Protein AF-A0A1I1ZPP9-F1 (afdb_monomer_lite)

Secondary structure (DSSP, 8-state):
-B--EEEE-TTSSEEEEEE--SS-EETT-EEEEE-SS---------------------------PEEEEEEEEE-SSS----SEE-TT-EEEEEEESPPTT---TT-EEEEPPTT---

pLDDT: mean 73.02, std 19.09, range [36.44, 92.38]

Organism: NCBI:txid35752

Radius of gyration: 16.97 Å; chains: 1; bounding box: 42×37×44 Å

Foldseek 3Di:
DAFADWDADPVGFIKTKDAAADDKDFAFAKKWKAAPDDPCPDPPDDDDDDDDDDDDDPPPDPRVTFTKGFHAWDDPPDDGHDRIDHHGDIIITGIPPDDPPGDRHRIDIGHDPPPDDD

InterPro domains:
  IPR009000 Translation protein, beta-barrel domain superfamily [SSF50447] (1-111)

Sequence (118 aa):
MRIEDAFPDPAGGTAVTGRLTGGPVRRGDTLWLIGTNEIDADRTSADKASADRTSADNTSADKNGVAVEVRRFLRLCGRQDDEVAHREENAAIVLDGLPAGLTLIGLMLTSVPPGAQP

Structure (mmCIF, N/CA/C/O backbone):
data_AF-A0A1I1ZPP9-F1
#
_entry.id   AF-A0A1I1ZPP9-F1
#
loop_
_atom_site.group_PDB
_atom_site.id
_atom_site.type_symbol
_atom_site.label_atom_id
_atom_site.label_alt_id
_atom_site.label_comp_id
_atom_site.label_asym_id
_atom_site.label_entity_id
_atom_site.label_seq_id
_atom_site.pdbx_PDB_ins_code
_atom_site.Cartn_x
_atom_site.Cartn_y
_atom_site.Cartn_z
_atom_site.occupancy
_atom_site.B_iso_or_equiv
_atom_site.auth_seq_id
_atom_site.auth_comp_id
_atom_site.auth_asym_id
_atom_site.auth_atom_id
_atom_site.pdbx_PDB_model_num
ATOM 1 N N . MET A 1 1 ? 6.272 -4.319 -4.151 1.00 89.44 1 MET A N 1
ATOM 2 C CA . MET A 1 1 ? 6.109 -4.819 -2.769 1.00 89.44 1 MET A CA 1
ATOM 3 C C . MET A 1 1 ? 4.812 -5.603 -2.704 1.00 89.44 1 MET A C 1
ATOM 5 O O . MET A 1 1 ? 3.806 -5.095 -3.177 1.00 89.44 1 MET A O 1
ATOM 9 N N . ARG A 1 2 ? 4.827 -6.835 -2.189 1.00 90.94 2 ARG A N 1
ATOM 10 C CA . ARG A 1 2 ? 3.589 -7.582 -1.911 1.00 90.94 2 ARG A CA 1
ATOM 11 C C . ARG A 1 2 ? 3.122 -7.219 -0.504 1.00 90.94 2 ARG A C 1
ATOM 13 O O . ARG A 1 2 ? 3.964 -7.147 0.385 1.00 90.94 2 ARG A O 1
ATOM 20 N N . ILE A 1 3 ? 1.828 -6.983 -0.326 1.00 90.94 3 ILE A N 1
ATOM 21 C CA . ILE A 1 3 ? 1.253 -6.684 0.986 1.00 90.94 3 ILE A CA 1
ATOM 22 C C . ILE A 1 3 ? 1.077 -7.997 1.747 1.00 90.94 3 ILE A C 1
ATOM 24 O O . ILE A 1 3 ? 0.366 -8.897 1.293 1.00 90.94 3 ILE A O 1
ATOM 28 N N . GLU A 1 4 ? 1.751 -8.104 2.884 1.00 90.75 4 GLU A N 1
ATOM 29 C CA . GLU A 1 4 ? 1.712 -9.265 3.776 1.00 90.75 4 GLU A CA 1
ATOM 30 C C . GLU A 1 4 ? 0.714 -9.060 4.916 1.00 90.75 4 GLU A C 1
ATOM 32 O O . GLU A 1 4 ? 0.060 -10.012 5.327 1.00 90.75 4 GLU A O 1
ATOM 37 N N . ASP A 1 5 ? 0.548 -7.816 5.366 1.00 90.44 5 ASP A N 1
ATOM 38 C CA . ASP A 1 5 ? -0.417 -7.441 6.398 1.00 90.44 5 ASP A CA 1
ATOM 39 C C . ASP A 1 5 ? -0.917 -6.007 6.186 1.00 90.44 5 ASP A C 1
ATOM 41 O O . ASP A 1 5 ? -0.223 -5.194 5.561 1.00 90.44 5 ASP A O 1
ATOM 45 N N . ALA A 1 6 ? -2.109 -5.691 6.695 1.00 90.38 6 ALA A N 1
ATOM 46 C CA . ALA A 1 6 ? -2.681 -4.352 6.618 1.00 90.38 6 ALA A CA 1
ATOM 47 C C . ALA A 1 6 ? -3.541 -4.021 7.842 1.00 90.38 6 ALA A C 1
ATOM 49 O O . ALA A 1 6 ? -4.378 -4.819 8.260 1.00 90.38 6 ALA A O 1
ATOM 50 N N . PHE A 1 7 ? -3.376 -2.814 8.379 1.00 89.19 7 PHE A N 1
ATOM 51 C CA . PHE A 1 7 ? -4.089 -2.354 9.567 1.00 89.19 7 PHE A CA 1
ATOM 52 C C . PHE A 1 7 ? -4.359 -0.843 9.527 1.00 89.19 7 PHE A C 1
ATOM 54 O O . PHE A 1 7 ? -3.610 -0.088 8.900 1.00 89.19 7 PHE A O 1
ATOM 61 N N . PRO A 1 8 ? -5.434 -0.370 10.181 1.00 87.50 8 PRO A N 1
ATOM 62 C CA . PRO A 1 8 ? -5.745 1.054 10.232 1.00 87.50 8 PRO A CA 1
ATOM 63 C C . PRO A 1 8 ? -4.661 1.830 10.990 1.00 87.50 8 PRO A C 1
ATOM 65 O O . PRO A 1 8 ? -4.215 1.413 12.060 1.00 87.50 8 PRO A O 1
ATOM 68 N N . ASP A 1 9 ? -4.261 2.980 10.448 1.00 86.06 9 ASP A N 1
ATOM 69 C CA . ASP A 1 9 ? -3.324 3.887 11.107 1.00 86.06 9 ASP A CA 1
ATOM 70 C C . ASP A 1 9 ? -4.084 4.907 11.984 1.00 86.06 9 ASP A C 1
ATOM 72 O O . ASP A 1 9 ? -5.037 5.529 11.507 1.00 86.06 9 ASP A O 1
ATOM 76 N N . PRO A 1 10 ? -3.689 5.132 13.254 1.00 80.88 10 PRO A N 1
ATOM 77 C CA . PRO A 1 10 ? -4.410 6.036 14.155 1.00 80.88 10 PRO A CA 1
ATOM 78 C C . PRO A 1 10 ? -4.338 7.518 13.749 1.00 80.88 10 PRO A C 1
ATOM 80 O O . PRO A 1 10 ? -5.165 8.304 14.204 1.00 80.88 10 PRO A O 1
ATOM 83 N N . ALA A 1 11 ? -3.372 7.917 12.914 1.00 83.12 11 ALA A N 1
ATOM 84 C CA . ALA A 1 11 ? -3.289 9.262 12.342 1.00 83.12 11 ALA A CA 1
ATOM 85 C C . ALA A 1 11 ? -4.034 9.385 10.996 1.00 83.12 11 ALA A C 1
ATOM 87 O O . ALA A 1 11 ? -4.046 10.465 10.401 1.00 83.12 11 ALA A O 1
ATOM 88 N N . GLY A 1 12 ? -4.678 8.307 10.536 1.00 82.88 12 GLY A N 1
ATOM 89 C CA . GLY A 1 12 ? -5.455 8.245 9.303 1.00 82.88 12 GLY A CA 1
ATOM 90 C C . GLY A 1 12 ? -4.733 7.523 8.163 1.00 82.88 12 GLY A C 1
ATOM 91 O O . GLY A 1 12 ? -3.512 7.591 8.023 1.00 82.88 12 GLY A O 1
ATOM 92 N N . GLY A 1 13 ? -5.522 6.851 7.321 1.00 86.94 13 GLY A N 1
ATOM 93 C CA . GLY A 1 13 ? -5.038 5.981 6.248 1.00 86.94 13 GLY A CA 1
ATOM 94 C C . GLY A 1 13 ? -4.926 4.518 6.682 1.00 86.94 13 GLY A C 1
ATOM 95 O O . GLY A 1 13 ? -5.392 4.126 7.755 1.00 86.94 13 GLY A O 1
ATOM 96 N N . THR A 1 14 ? -4.316 3.695 5.830 1.00 90.88 14 THR A N 1
ATOM 97 C CA . THR A 1 14 ? -4.063 2.277 6.135 1.00 90.88 14 THR A CA 1
ATOM 98 C C . THR A 1 14 ? -2.576 1.990 6.051 1.00 90.88 14 THR A C 1
ATOM 100 O O . THR A 1 14 ? -1.940 2.268 5.036 1.00 90.88 14 THR A O 1
ATOM 103 N N . ALA A 1 15 ? -2.022 1.435 7.122 1.00 90.81 15 ALA A N 1
ATOM 104 C CA . ALA A 1 15 ? -0.669 0.921 7.134 1.00 90.81 15 ALA A CA 1
ATOM 105 C C . ALA A 1 15 ? -0.650 -0.465 6.491 1.00 90.81 15 ALA A C 1
ATOM 107 O O . ALA A 1 15 ? -1.430 -1.341 6.856 1.00 90.81 15 ALA A O 1
ATOM 108 N N . VAL A 1 16 ? 0.256 -0.666 5.545 1.00 92.31 16 VAL A N 1
ATOM 109 C CA . VAL A 1 16 ? 0.486 -1.950 4.885 1.00 92.31 16 VAL A CA 1
ATOM 110 C C . VAL A 1 16 ? 1.926 -2.365 5.092 1.00 92.31 16 VAL A C 1
ATOM 112 O O . VAL A 1 16 ? 2.828 -1.529 5.047 1.00 92.31 16 VAL A O 1
ATOM 115 N N . THR A 1 17 ? 2.157 -3.650 5.323 1.00 91.75 17 THR A N 1
ATOM 116 C CA . THR A 1 17 ? 3.499 -4.180 5.569 1.00 91.75 17 THR A CA 1
ATOM 117 C C . THR A 1 17 ? 3.912 -5.164 4.494 1.00 91.75 17 THR A C 1
ATOM 119 O O . THR A 1 17 ? 3.077 -5.785 3.834 1.00 91.75 17 THR A O 1
ATOM 122 N N . GLY A 1 18 ? 5.220 -5.278 4.298 1.00 91.06 18 GLY A N 1
ATOM 123 C CA . GLY A 1 18 ? 5.795 -6.270 3.412 1.00 91.06 18 GLY A CA 1
ATOM 124 C C . GLY A 1 18 ? 7.223 -5.952 3.001 1.00 91.06 18 GLY A C 1
ATOM 125 O O . GLY A 1 18 ? 7.798 -4.914 3.349 1.00 91.06 18 GLY A O 1
ATOM 126 N N . ARG A 1 19 ? 7.800 -6.856 2.216 1.00 90.62 19 ARG A N 1
ATOM 127 C CA . ARG A 1 19 ? 9.153 -6.687 1.682 1.00 90.62 19 ARG A CA 1
ATOM 128 C C . ARG A 1 19 ? 9.174 -5.905 0.365 1.00 90.62 19 ARG A C 1
ATOM 130 O O . ARG A 1 19 ? 8.477 -6.245 -0.603 1.00 90.62 19 ARG A O 1
ATOM 137 N N . LEU A 1 20 ? 10.021 -4.877 0.282 1.00 89.56 20 LEU A N 1
ATOM 138 C CA . LEU A 1 20 ? 10.279 -4.167 -0.971 1.00 89.56 20 LEU A CA 1
ATOM 139 C C . LEU A 1 20 ? 11.105 -5.040 -1.916 1.00 89.56 20 LEU A C 1
ATOM 141 O O . LEU A 1 20 ? 12.205 -5.476 -1.595 1.00 89.56 20 LEU A O 1
ATOM 145 N N . THR A 1 21 ? 10.601 -5.258 -3.126 1.00 87.75 21 THR A N 1
ATOM 146 C CA . THR A 1 21 ? 11.296 -6.039 -4.162 1.00 87.75 21 THR A CA 1
ATOM 147 C C . THR A 1 21 ? 12.024 -5.168 -5.188 1.00 87.75 21 THR A C 1
ATOM 149 O O . THR A 1 21 ? 12.865 -5.676 -5.928 1.00 87.75 21 THR A O 1
ATOM 152 N N . GLY A 1 22 ? 11.754 -3.861 -5.225 1.00 84.12 22 GLY A N 1
ATOM 153 C CA . GLY A 1 22 ? 12.362 -2.929 -6.171 1.00 84.12 22 GLY A CA 1
ATOM 154 C C . GLY A 1 22 ? 12.233 -1.475 -5.729 1.00 84.12 22 GLY A C 1
ATOM 155 O O . GLY A 1 22 ? 11.363 -1.166 -4.921 1.00 84.12 22 GLY A O 1
ATOM 156 N N . GLY A 1 23 ? 13.108 -0.633 -6.298 1.00 76.75 23 GLY A N 1
ATOM 157 C CA . GLY A 1 23 ? 13.176 0.818 -6.092 1.00 76.75 23 GLY A CA 1
ATOM 158 C C . GLY A 1 23 ? 13.448 1.260 -4.646 1.00 76.75 23 GLY A C 1
ATOM 159 O O . GLY A 1 23 ? 13.294 0.479 -3.709 1.00 76.75 23 GLY A O 1
ATOM 160 N N . PRO A 1 24 ? 13.871 2.515 -4.439 1.00 85.94 24 PRO A N 1
ATOM 161 C CA . PRO A 1 24 ? 13.501 3.237 -3.237 1.00 85.94 24 PRO A CA 1
ATOM 162 C C . PRO A 1 24 ? 12.054 3.744 -3.369 1.00 85.94 24 PRO A C 1
ATOM 164 O O . PRO A 1 24 ? 11.688 4.266 -4.419 1.00 85.94 24 PRO A O 1
ATOM 167 N N . VAL A 1 25 ? 11.248 3.610 -2.320 1.00 88.69 25 VAL A N 1
ATOM 168 C CA . VAL A 1 25 ? 9.927 4.250 -2.197 1.00 88.69 25 VAL A CA 1
ATOM 169 C C . VAL A 1 25 ? 10.079 5.425 -1.246 1.00 88.69 25 VAL A C 1
ATOM 171 O O . VAL A 1 25 ? 10.694 5.261 -0.195 1.00 88.69 25 VAL A O 1
ATOM 174 N N . ARG A 1 26 ? 9.544 6.595 -1.587 1.00 90.81 26 ARG A N 1
ATOM 175 C CA . ARG A 1 26 ? 9.646 7.816 -0.785 1.00 90.81 26 ARG A CA 1
ATOM 176 C C . ARG A 1 26 ? 8.287 8.300 -0.316 1.00 90.81 26 ARG A C 1
ATOM 178 O O . ARG A 1 26 ? 7.241 7.942 -0.852 1.00 90.81 26 ARG A O 1
ATOM 185 N N . ARG A 1 27 ? 8.307 9.160 0.697 1.00 90.06 27 ARG A N 1
ATOM 186 C CA . ARG A 1 27 ? 7.117 9.895 1.117 1.00 90.06 27 ARG A CA 1
ATOM 187 C C . ARG A 1 27 ? 6.640 10.796 -0.025 1.00 90.06 27 ARG A C 1
ATOM 189 O O . ARG A 1 27 ? 7.444 11.478 -0.652 1.00 90.06 27 ARG A O 1
ATOM 196 N N . GLY A 1 28 ? 5.333 10.801 -0.265 1.00 89.06 28 GLY A N 1
ATOM 197 C CA . GLY A 1 28 ? 4.689 11.525 -1.358 1.00 89.06 28 GLY A CA 1
ATOM 198 C C . GLY A 1 28 ? 4.731 10.799 -2.703 1.00 89.06 28 GLY A C 1
ATOM 199 O O . GLY A 1 28 ? 4.142 11.298 -3.659 1.00 89.06 28 GLY A O 1
ATOM 200 N N . ASP A 1 29 ? 5.383 9.633 -2.808 1.00 89.94 29 ASP A N 1
ATOM 201 C CA . ASP A 1 29 ? 5.289 8.840 -4.033 1.00 89.94 29 ASP A CA 1
ATOM 202 C C . ASP A 1 29 ? 3.854 8.354 -4.245 1.00 89.94 29 ASP A C 1
ATOM 204 O O . ASP A 1 29 ? 3.176 7.893 -3.323 1.00 89.94 29 ASP A O 1
ATOM 208 N N . THR A 1 30 ? 3.413 8.410 -5.499 1.00 90.75 30 THR A N 1
ATOM 209 C CA . THR A 1 30 ? 2.201 7.724 -5.939 1.00 90.75 30 THR A CA 1
ATOM 210 C C . THR A 1 30 ? 2.567 6.313 -6.378 1.00 90.75 30 THR A C 1
ATOM 212 O O . THR A 1 30 ? 3.403 6.112 -7.262 1.00 90.75 30 THR A O 1
ATOM 215 N N . LEU A 1 31 ? 1.929 5.324 -5.765 1.00 90.19 31 LEU A N 1
ATOM 216 C CA . LEU A 1 31 ? 2.066 3.916 -6.106 1.00 90.19 31 LEU A CA 1
ATOM 217 C C . LEU A 1 31 ? 0.765 3.391 -6.701 1.00 90.19 31 LEU A C 1
ATOM 219 O O . LEU A 1 31 ? -0.306 3.966 -6.534 1.00 90.19 31 LEU A O 1
ATOM 223 N N . TRP A 1 32 ? 0.869 2.276 -7.408 1.00 89.38 32 TRP A N 1
ATOM 224 C CA . TRP A 1 32 ? -0.265 1.552 -7.959 1.00 89.38 32 TRP A CA 1
ATOM 225 C C . TRP A 1 32 ? -0.481 0.271 -7.175 1.00 89.38 32 TRP A C 1
ATOM 227 O O . TRP A 1 32 ? 0.409 -0.580 -7.097 1.00 89.38 32 TRP A O 1
ATOM 237 N N . LEU A 1 33 ? -1.673 0.143 -6.606 1.00 88.06 33 LEU A N 1
ATOM 238 C CA . LEU A 1 33 ? -2.138 -1.071 -5.964 1.00 88.06 33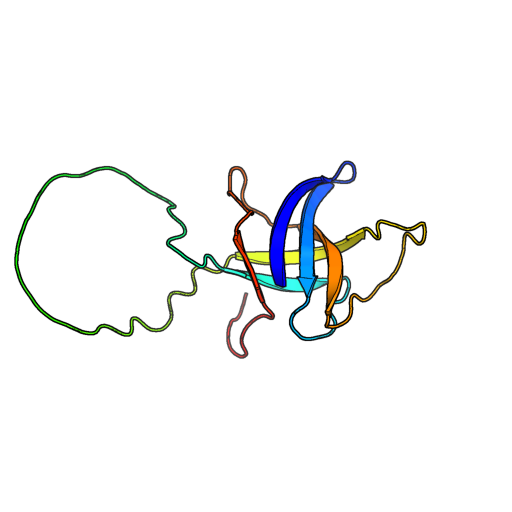 LEU A CA 1
ATOM 239 C C . LEU A 1 33 ? -2.837 -1.944 -7.003 1.00 88.06 33 LEU A C 1
ATOM 241 O O . LEU A 1 33 ? -3.890 -1.568 -7.505 1.00 88.06 33 LEU A O 1
ATOM 245 N N . ILE A 1 34 ? -2.266 -3.105 -7.309 1.00 85.62 34 ILE A N 1
ATOM 246 C CA . ILE A 1 34 ? -2.813 -4.054 -8.283 1.00 85.62 34 ILE A CA 1
ATOM 247 C C . ILE A 1 34 ? -3.136 -5.396 -7.616 1.00 85.62 34 ILE A C 1
ATOM 249 O O . ILE A 1 34 ? -2.377 -5.894 -6.777 1.00 85.62 34 ILE A O 1
ATOM 253 N N . GLY A 1 35 ? -4.264 -5.993 -8.001 1.00 78.38 35 GLY A N 1
ATOM 254 C CA . GLY A 1 35 ? -4.617 -7.360 -7.626 1.00 78.38 35 GLY A CA 1
ATOM 255 C C . GLY A 1 35 ? -3.829 -8.387 -8.429 1.00 78.38 35 GLY A C 1
ATOM 256 O O . GLY A 1 35 ? -3.645 -8.234 -9.632 1.00 78.38 35 GLY A O 1
ATOM 257 N N . THR A 1 36 ? -3.348 -9.434 -7.758 1.00 60.34 36 THR A N 1
ATOM 258 C CA . THR A 1 36 ? -2.704 -10.591 -8.409 1.00 60.34 36 THR A CA 1
ATOM 259 C C . THR A 1 36 ? -3.714 -11.635 -8.887 1.00 60.34 36 THR A C 1
ATOM 261 O O . THR A 1 36 ? -3.353 -12.539 -9.632 1.00 60.34 36 THR A O 1
ATOM 264 N N . ASN A 1 37 ? -4.977 -11.487 -8.498 1.00 47.84 37 ASN A N 1
ATOM 265 C CA . ASN A 1 37 ? -6.119 -12.250 -8.970 1.00 47.84 37 ASN A CA 1
ATOM 266 C C . ASN A 1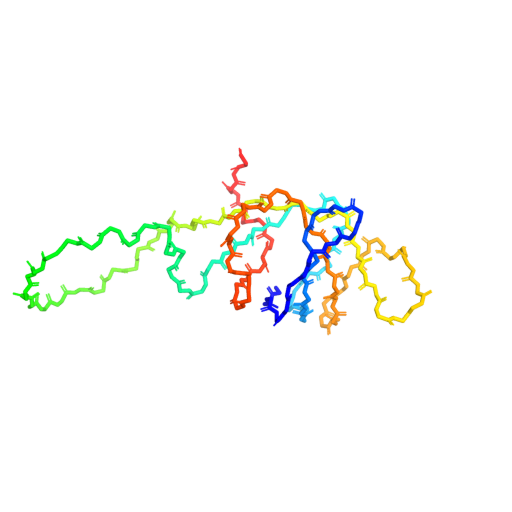 37 ? -7.332 -11.336 -8.782 1.00 47.84 37 ASN A C 1
ATOM 268 O O . ASN A 1 37 ? -7.445 -10.796 -7.686 1.00 47.84 37 ASN A O 1
ATOM 272 N N . GLU A 1 38 ? -8.121 -11.108 -9.839 1.00 46.41 38 GLU A N 1
ATOM 273 C CA . GLU A 1 38 ? -9.437 -10.440 -9.845 1.00 46.41 38 GLU A CA 1
ATOM 274 C C . GLU A 1 38 ? -9.679 -9.494 -8.655 1.00 46.41 38 GLU A C 1
ATOM 276 O O . GLU A 1 38 ? -10.000 -9.926 -7.547 1.00 46.41 38 GLU A O 1
ATOM 281 N N . ILE A 1 39 ? -9.554 -8.180 -8.873 1.00 47.25 39 ILE A N 1
ATOM 282 C CA . ILE A 1 39 ? -10.226 -7.236 -7.978 1.00 47.25 39 ILE A CA 1
ATOM 283 C C . ILE A 1 39 ? -11.718 -7.508 -8.180 1.00 47.25 39 ILE A C 1
ATOM 285 O O . ILE A 1 39 ? -12.311 -6.974 -9.110 1.00 47.25 39 ILE A O 1
ATOM 289 N N . ASP A 1 40 ? -12.276 -8.422 -7.382 1.00 45.00 40 ASP A N 1
ATOM 290 C CA . ASP A 1 40 ? -13.678 -8.854 -7.373 1.00 45.00 40 ASP A CA 1
ATOM 291 C C . ASP A 1 40 ? -14.505 -7.694 -6.787 1.00 45.00 40 ASP A C 1
ATOM 293 O O . ASP A 1 40 ? -15.029 -7.722 -5.675 1.00 45.00 40 ASP A O 1
ATOM 297 N N . ALA A 1 41 ? -14.497 -6.576 -7.511 1.00 46.59 41 ALA A N 1
ATOM 298 C CA . ALA A 1 41 ? -15.515 -5.560 -7.432 1.00 46.59 41 ALA A CA 1
ATOM 299 C C . ALA A 1 41 ? -16.645 -6.071 -8.325 1.00 46.59 41 ALA A C 1
ATOM 301 O O . ALA A 1 41 ? -16.560 -5.968 -9.543 1.00 46.59 41 ALA A O 1
ATOM 302 N N . ASP A 1 42 ? -17.670 -6.627 -7.682 1.00 44.12 42 ASP A N 1
ATOM 303 C CA . ASP A 1 42 ? -18.913 -7.135 -8.274 1.00 44.12 42 ASP A CA 1
ATOM 304 C C . ASP A 1 42 ? -18.933 -8.635 -8.621 1.00 44.12 42 ASP A C 1
ATOM 306 O O . ASP A 1 42 ? -18.774 -9.059 -9.762 1.00 44.12 42 ASP A O 1
ATOM 310 N N . ARG A 1 43 ? -19.270 -9.455 -7.619 1.00 41.91 43 ARG A N 1
ATOM 311 C CA . ARG A 1 43 ? -19.954 -10.733 -7.849 1.00 41.91 43 ARG A CA 1
ATOM 312 C C . ARG A 1 43 ? -21.464 -10.557 -7.724 1.00 41.91 43 ARG A C 1
ATOM 314 O O . ARG A 1 43 ? -22.098 -11.108 -6.821 1.00 41.91 43 ARG A O 1
ATOM 321 N N . THR A 1 44 ? -22.077 -9.841 -8.664 1.00 42.28 44 THR A N 1
ATOM 322 C CA . THR A 1 44 ? -23.486 -10.093 -8.978 1.00 42.28 44 THR A CA 1
ATOM 323 C C . THR A 1 44 ? -23.559 -11.443 -9.688 1.00 42.28 44 THR A C 1
ATOM 325 O O . THR A 1 44 ? -23.251 -11.582 -10.868 1.00 42.28 44 THR A O 1
ATOM 328 N N . SER A 1 45 ? -23.916 -12.481 -8.929 1.00 52.84 45 SER A N 1
ATOM 329 C CA . SER A 1 45 ? -24.169 -13.820 -9.462 1.00 52.84 45 SER A CA 1
ATOM 330 C C . SER A 1 45 ? -25.257 -13.764 -10.537 1.00 52.84 45 SER A C 1
ATOM 332 O O . SER A 1 45 ? -26.394 -13.406 -10.237 1.00 52.84 45 SER A O 1
ATOM 334 N N . ALA A 1 46 ? -24.934 -14.174 -11.763 1.00 40.19 46 ALA A N 1
ATOM 335 C CA . ALA A 1 46 ? -25.925 -14.502 -12.781 1.00 40.19 46 ALA A CA 1
ATOM 336 C C . ALA A 1 46 ? -25.478 -15.729 -13.596 1.00 40.19 46 ALA A C 1
ATOM 338 O O . ALA A 1 46 ? -24.597 -15.662 -14.444 1.00 40.19 46 ALA A O 1
ATOM 339 N N . ASP A 1 47 ? -26.084 -16.860 -13.232 1.00 45.69 47 ASP A N 1
ATOM 340 C CA . ASP A 1 47 ? -26.461 -18.037 -14.019 1.00 45.69 47 ASP A CA 1
ATOM 341 C C . ASP A 1 47 ? -25.779 -18.376 -15.369 1.00 45.69 47 ASP A C 1
ATOM 343 O O . ASP A 1 47 ? -25.919 -17.690 -16.373 1.00 45.69 47 ASP A O 1
ATOM 347 N N . LYS A 1 48 ? -25.239 -19.607 -15.385 1.00 49.03 48 LYS A N 1
ATOM 348 C CA . LYS A 1 48 ? -25.256 -20.627 -16.458 1.00 49.03 48 LYS A CA 1
ATOM 349 C C . LYS A 1 48 ? -24.844 -20.242 -17.890 1.00 49.03 48 LYS A C 1
ATOM 351 O O . LYS A 1 48 ? -25.661 -19.756 -18.659 1.00 49.03 48 LYS A O 1
ATOM 356 N N . ALA A 1 49 ? -23.714 -20.803 -18.335 1.00 38.56 49 ALA A N 1
ATOM 357 C CA . ALA A 1 49 ? -23.635 -21.589 -19.579 1.00 38.56 49 ALA A CA 1
ATOM 358 C C . ALA A 1 49 ? -22.294 -22.341 -19.674 1.00 38.56 49 ALA A C 1
ATOM 360 O O . ALA A 1 49 ? -21.229 -21.740 -19.588 1.00 38.56 49 ALA A O 1
ATOM 361 N N . SER A 1 50 ? -22.342 -23.660 -19.877 1.00 54.47 50 SER A N 1
ATOM 362 C CA . SER A 1 50 ? -21.186 -24.456 -20.302 1.00 54.47 50 SER A CA 1
ATOM 363 C C . SER A 1 50 ? -21.014 -24.376 -21.823 1.00 54.47 50 SER A C 1
ATOM 365 O O . SER A 1 50 ? -21.960 -24.711 -22.535 1.00 54.47 50 SER A O 1
ATOM 367 N N . ALA A 1 51 ? -19.825 -24.032 -22.313 1.00 40.00 51 ALA A N 1
ATOM 368 C CA . ALA A 1 51 ? -19.294 -24.396 -23.638 1.00 40.00 51 ALA A CA 1
ATOM 369 C C . ALA A 1 51 ? -17.807 -23.993 -23.667 1.00 40.00 51 ALA A C 1
ATOM 371 O O . ALA A 1 51 ? -17.459 -22.891 -23.268 1.00 40.00 51 ALA A O 1
ATOM 372 N N . ASP A 1 52 ? -16.896 -24.950 -23.808 1.00 40.56 52 ASP A N 1
ATOM 373 C CA . ASP A 1 52 ? -16.218 -25.307 -25.067 1.00 40.56 52 ASP A CA 1
ATOM 374 C C . ASP A 1 52 ? -15.132 -24.300 -25.495 1.00 40.56 52 ASP A C 1
ATOM 376 O O . ASP A 1 52 ? -15.410 -23.217 -25.986 1.00 40.56 52 ASP A O 1
ATOM 380 N N . ARG A 1 53 ? -13.888 -24.757 -25.300 1.00 43.84 53 ARG A N 1
ATOM 381 C CA . ARG A 1 53 ? -12.666 -24.532 -26.090 1.00 43.84 53 ARG A CA 1
ATOM 382 C C . ARG A 1 53 ? -12.186 -23.114 -26.444 1.00 43.84 53 ARG A C 1
ATOM 384 O O . ARG A 1 53 ? -12.830 -22.346 -27.136 1.00 43.84 53 ARG A O 1
ATOM 391 N N . THR A 1 54 ? -10.879 -22.968 -26.196 1.00 36.44 54 THR A N 1
ATOM 392 C CA . THR A 1 54 ? -9.912 -22.160 -26.958 1.00 36.44 54 THR A CA 1
ATOM 393 C C . THR A 1 54 ? -10.086 -20.649 -26.871 1.00 36.44 54 THR A C 1
ATOM 395 O O . THR A 1 54 ? -10.894 -20.059 -27.567 1.00 36.44 54 THR A O 1
ATOM 398 N N . SER A 1 55 ? -9.169 -19.996 -26.170 1.00 40.28 55 SER A N 1
ATOM 399 C CA . SER A 1 55 ? -8.103 -19.236 -26.829 1.00 40.28 55 SER A CA 1
ATOM 400 C C . SER A 1 55 ? -7.284 -18.531 -25.762 1.00 40.28 55 SER A C 1
ATOM 402 O O . SER A 1 55 ? -7.821 -18.020 -24.785 1.00 40.28 55 SER A O 1
ATOM 404 N N . ALA A 1 56 ? -5.972 -18.506 -25.971 1.00 44.84 56 ALA A N 1
ATOM 405 C CA . ALA A 1 56 ? -5.120 -17.510 -25.363 1.00 44.84 56 ALA A CA 1
ATOM 406 C C . ALA A 1 56 ? -5.730 -16.129 -25.625 1.00 44.84 56 ALA A C 1
ATOM 408 O O . ALA A 1 56 ? -5.882 -15.741 -26.783 1.00 44.84 56 ALA A O 1
ATOM 409 N N . ASP A 1 57 ? -6.059 -15.410 -24.562 1.00 37.56 57 ASP A N 1
ATOM 410 C CA . ASP A 1 57 ? -6.225 -13.972 -24.628 1.00 37.56 57 ASP A CA 1
ATOM 411 C C . ASP A 1 57 ? -5.289 -13.387 -23.579 1.00 37.56 57 ASP A C 1
ATOM 413 O O . ASP A 1 57 ? -5.528 -13.422 -22.373 1.00 37.56 57 ASP A O 1
ATOM 417 N N . ASN A 1 58 ? -4.130 -12.944 -24.062 1.00 40.34 58 ASN A N 1
ATOM 418 C CA . ASN A 1 58 ? -3.294 -12.000 -23.345 1.00 40.34 58 ASN A CA 1
ATOM 419 C C . ASN A 1 58 ? -4.071 -10.679 -23.311 1.00 40.34 58 ASN A C 1
ATOM 421 O O . ASN A 1 58 ? -3.763 -9.769 -24.086 1.00 40.34 58 ASN A O 1
ATOM 425 N N . THR A 1 59 ? -5.095 -10.592 -22.458 1.00 38.72 59 THR A N 1
ATOM 426 C CA . THR A 1 59 ? -5.857 -9.362 -22.264 1.00 38.72 59 THR A CA 1
ATOM 427 C C . THR A 1 59 ? -4.922 -8.340 -21.635 1.00 38.72 59 THR A C 1
ATOM 429 O O . THR A 1 59 ? -4.604 -8.338 -20.445 1.00 38.72 59 THR A O 1
ATOM 432 N N . SER A 1 60 ? -4.390 -7.514 -22.520 1.00 41.75 60 SER A N 1
ATOM 433 C CA . SER A 1 60 ? -3.560 -6.376 -22.211 1.00 41.75 60 SER A CA 1
ATOM 434 C C . SER A 1 60 ? -4.445 -5.267 -21.646 1.00 41.75 60 SER A C 1
ATOM 436 O O . SER A 1 60 ? -5.453 -4.915 -22.244 1.00 41.75 60 SER A O 1
ATOM 438 N N . ALA A 1 61 ? -3.970 -4.662 -20.558 1.00 39.38 61 ALA A N 1
ATOM 439 C CA . ALA A 1 61 ? -4.184 -3.256 -20.214 1.00 39.38 61 ALA A CA 1
ATOM 440 C C . ALA A 1 61 ? -5.488 -2.800 -19.528 1.00 39.38 61 ALA A C 1
ATOM 442 O O . ALA A 1 61 ? -5.707 -1.599 -19.471 1.00 39.38 61 ALA A O 1
ATOM 443 N N . ASP A 1 62 ? -6.216 -3.668 -18.830 1.00 44.66 62 ASP A N 1
ATOM 444 C CA . ASP A 1 62 ? -7.017 -3.231 -17.673 1.00 44.66 62 ASP A CA 1
ATOM 445 C C . ASP A 1 62 ? -6.251 -3.564 -16.395 1.00 44.66 62 ASP A C 1
ATOM 447 O O . ASP A 1 62 ? -6.598 -4.434 -15.596 1.00 44.66 62 ASP A O 1
ATOM 451 N N . LYS A 1 63 ? -5.125 -2.869 -16.201 1.00 50.53 63 LYS A N 1
ATOM 452 C CA . LYS A 1 63 ? -4.554 -2.749 -14.860 1.00 50.53 63 LYS A CA 1
ATOM 453 C C . LYS A 1 63 ? -5.548 -1.901 -14.076 1.00 50.53 63 LYS A C 1
ATOM 455 O O . LYS A 1 63 ? -5.373 -0.689 -14.019 1.00 50.53 63 LYS A O 1
ATOM 460 N N . ASN A 1 64 ? -6.578 -2.529 -13.510 1.00 61.03 64 ASN A N 1
ATOM 461 C CA . ASN A 1 64 ? -7.511 -1.927 -12.557 1.00 61.03 64 ASN A CA 1
ATOM 462 C C . ASN A 1 64 ? -6.754 -1.608 -11.256 1.00 61.03 64 ASN A C 1
ATOM 464 O O . ASN A 1 64 ? -6.986 -2.190 -10.205 1.00 61.03 64 ASN A O 1
ATOM 468 N N . GLY A 1 65 ? -5.700 -0.808 -11.371 1.00 70.19 65 GLY A N 1
ATOM 469 C CA . GLY A 1 65 ? -4.831 -0.425 -10.289 1.00 70.19 65 GLY A CA 1
ATOM 470 C C . GLY A 1 65 ? -5.398 0.817 -9.641 1.00 70.19 65 GLY A C 1
ATOM 471 O O . GLY A 1 65 ? -5.743 1.772 -10.332 1.00 70.19 65 GLY A O 1
ATOM 472 N N . VAL A 1 66 ? -5.477 0.823 -8.318 1.00 82.88 66 VAL A N 1
ATOM 473 C CA . VAL A 1 66 ? -5.844 2.035 -7.589 1.00 82.88 66 VAL A CA 1
ATOM 474 C C . VAL A 1 66 ? -4.570 2.828 -7.328 1.00 82.88 66 VAL A C 1
ATOM 476 O O . VAL A 1 66 ? -3.598 2.288 -6.790 1.00 82.88 66 VAL A O 1
ATOM 479 N N . ALA A 1 67 ? -4.562 4.099 -7.727 1.00 86.81 67 ALA A N 1
ATOM 480 C CA . ALA A 1 67 ? -3.497 5.021 -7.362 1.00 86.81 67 ALA A CA 1
ATOM 481 C C . ALA A 1 67 ? -3.604 5.348 -5.867 1.00 86.81 67 ALA A C 1
ATOM 483 O O . ALA A 1 67 ? -4.663 5.742 -5.384 1.00 86.81 67 ALA A O 1
ATOM 484 N N . VAL A 1 68 ? -2.507 5.167 -5.140 1.00 89.50 68 VAL A N 1
ATOM 485 C CA . VAL A 1 68 ? -2.422 5.395 -3.694 1.00 89.50 68 VAL A CA 1
ATOM 486 C C . VAL A 1 68 ? -1.200 6.242 -3.383 1.00 89.50 68 VAL A C 1
ATOM 488 O O . VAL A 1 68 ? -0.146 6.072 -3.998 1.00 89.50 68 VAL A O 1
ATOM 491 N N . GLU A 1 69 ? -1.324 7.152 -2.423 1.00 91.62 69 GLU A N 1
ATOM 492 C CA . GLU A 1 69 ? -0.224 8.031 -2.022 1.00 91.62 69 GLU A CA 1
ATOM 493 C C . GLU A 1 69 ? 0.488 7.479 -0.786 1.00 91.62 69 GLU A C 1
ATOM 495 O O . GLU A 1 69 ? -0.147 7.081 0.194 1.00 91.62 69 GLU A O 1
ATOM 500 N N . VAL A 1 70 ? 1.821 7.490 -0.808 1.00 91.12 70 VAL A N 1
ATOM 501 C CA . VAL A 1 70 ? 2.650 7.146 0.348 1.00 91.12 70 VAL A CA 1
ATOM 502 C C . VAL A 1 70 ? 2.706 8.321 1.317 1.00 91.12 70 VAL A C 1
ATOM 504 O O . VAL A 1 70 ? 3.442 9.286 1.112 1.00 91.12 70 VAL A O 1
ATOM 507 N N . ARG A 1 71 ? 1.986 8.228 2.435 1.00 90.06 71 ARG A N 1
ATOM 508 C CA . ARG A 1 71 ? 1.965 9.296 3.441 1.00 90.06 71 ARG A CA 1
ATOM 509 C C . ARG A 1 71 ? 3.168 9.304 4.363 1.00 90.06 71 ARG A C 1
ATOM 511 O O . ARG A 1 71 ? 3.673 10.380 4.686 1.00 90.06 71 ARG A O 1
ATOM 518 N N . ARG A 1 72 ? 3.576 8.130 4.842 1.00 87.94 72 ARG A N 1
ATOM 519 C CA . ARG A 1 72 ? 4.707 7.961 5.767 1.00 87.94 72 ARG A CA 1
ATOM 520 C C . ARG A 1 72 ? 5.137 6.503 5.873 1.00 87.94 72 ARG A C 1
ATOM 522 O O . ARG A 1 72 ? 4.404 5.604 5.466 1.00 87.94 72 ARG A O 1
ATOM 529 N N . PHE A 1 73 ? 6.283 6.285 6.505 1.00 86.81 73 PHE A N 1
ATOM 530 C CA . PHE A 1 73 ? 6.802 4.963 6.836 1.00 86.81 73 PHE A CA 1
ATOM 531 C C . PHE A 1 73 ? 6.723 4.720 8.343 1.00 86.81 73 PHE A C 1
ATOM 533 O O . PHE A 1 73 ? 7.000 5.604 9.149 1.00 86.81 73 PHE A O 1
ATOM 540 N N . LEU A 1 74 ? 6.365 3.500 8.723 1.00 80.94 74 LEU A N 1
ATOM 541 C CA . LEU A 1 74 ? 6.401 3.003 10.091 1.00 80.94 74 LEU A CA 1
ATOM 542 C C . LEU A 1 74 ? 7.555 1.992 10.171 1.00 80.94 74 LEU A C 1
ATOM 544 O O . LEU A 1 74 ? 7.463 0.889 9.635 1.00 80.94 74 LEU A O 1
ATOM 548 N N . ARG A 1 75 ? 8.675 2.335 10.817 1.00 68.62 75 ARG A N 1
ATOM 549 C CA . ARG A 1 75 ? 9.693 1.323 11.153 1.00 68.62 75 ARG A CA 1
ATOM 550 C C . ARG A 1 75 ? 9.378 0.696 12.509 1.00 68.62 75 ARG A C 1
ATOM 552 O O . ARG A 1 75 ? 9.123 1.394 13.485 1.00 68.62 75 ARG A O 1
ATOM 559 N N . LEU A 1 76 ? 9.495 -0.632 12.576 1.00 64.06 76 LEU A N 1
ATOM 560 C CA . LEU A 1 76 ? 9.304 -1.445 13.787 1.00 64.06 76 LEU A CA 1
ATOM 561 C C . LEU A 1 76 ? 10.356 -1.166 14.883 1.00 64.06 76 LEU A C 1
ATOM 563 O O . LEU A 1 76 ? 10.181 -1.576 16.027 1.00 64.06 76 LEU A O 1
ATOM 567 N N . CYS A 1 77 ? 11.440 -0.452 14.560 1.00 59.25 77 CYS A N 1
ATOM 568 C CA . CYS A 1 77 ? 12.520 -0.137 15.494 1.00 59.25 77 CYS A CA 1
ATOM 569 C C . CYS A 1 77 ? 12.806 1.373 15.545 1.00 59.25 77 CYS A C 1
ATOM 571 O O . CYS A 1 77 ? 13.733 1.861 14.906 1.00 59.25 77 CYS A O 1
ATOM 573 N N . GLY A 1 78 ? 12.011 2.113 16.323 1.00 52.00 78 GLY A N 1
ATOM 574 C CA . GLY A 1 78 ? 12.428 3.324 17.052 1.00 52.00 78 GLY A CA 1
ATOM 575 C C . GLY A 1 78 ? 12.864 4.583 16.282 1.00 52.00 78 GLY A C 1
ATOM 576 O O . GLY A 1 78 ? 13.091 5.602 16.927 1.00 52.00 78 GLY A O 1
ATOM 577 N N . ARG A 1 79 ? 12.972 4.572 14.949 1.00 53.16 79 ARG A N 1
ATOM 578 C CA . ARG A 1 79 ? 13.182 5.782 14.131 1.00 53.16 79 ARG A CA 1
ATOM 579 C C . ARG A 1 79 ? 11.929 6.065 13.313 1.00 53.16 79 ARG A C 1
ATOM 581 O O . ARG A 1 79 ? 11.586 5.296 12.423 1.00 53.16 79 ARG A O 1
ATOM 588 N N . GLN A 1 80 ? 11.231 7.138 13.678 1.00 52.59 80 GLN A N 1
ATOM 589 C CA . GLN A 1 80 ? 9.877 7.450 13.207 1.00 52.59 80 GLN A CA 1
ATOM 590 C C . GLN A 1 80 ? 9.797 8.289 11.922 1.00 52.59 80 GLN A C 1
ATOM 592 O O . GLN A 1 80 ? 8.688 8.561 11.484 1.00 52.59 80 GLN A O 1
ATOM 597 N N . ASP A 1 81 ? 10.911 8.660 11.289 1.00 57.03 81 ASP A N 1
ATOM 598 C CA . ASP A 1 81 ? 10.883 9.615 10.168 1.00 57.03 81 ASP A CA 1
ATOM 599 C C . ASP A 1 81 ? 11.938 9.284 9.100 1.00 57.03 81 ASP A C 1
ATOM 601 O O . ASP A 1 81 ? 12.796 10.091 8.759 1.00 57.03 81 ASP A O 1
ATOM 605 N N . ASP A 1 82 ? 11.936 8.043 8.607 1.00 62.28 82 ASP A N 1
ATOM 606 C CA . ASP A 1 82 ? 12.710 7.733 7.402 1.00 62.28 82 ASP A CA 1
ATOM 607 C C . ASP A 1 82 ? 11.864 8.105 6.181 1.00 62.28 82 ASP A C 1
ATOM 609 O O . ASP A 1 82 ? 10.770 7.574 5.992 1.00 62.28 82 ASP A O 1
ATOM 613 N N . GLU A 1 83 ? 12.343 9.053 5.377 1.00 77.06 83 GLU A N 1
ATOM 614 C CA . GLU A 1 83 ? 11.633 9.545 4.189 1.00 77.06 83 GLU A CA 1
ATOM 615 C C . GLU A 1 83 ? 11.683 8.550 3.018 1.00 77.06 83 GLU A C 1
ATOM 617 O O . GLU A 1 83 ? 11.027 8.776 1.996 1.00 77.06 83 GLU A O 1
ATOM 622 N N . VAL A 1 84 ? 12.464 7.466 3.148 1.00 83.75 84 VAL A N 1
ATOM 623 C CA . VAL A 1 84 ? 12.757 6.509 2.078 1.00 83.75 84 VAL A CA 1
ATOM 624 C C . VAL A 1 84 ? 12.811 5.067 2.609 1.00 83.75 84 VAL A C 1
ATOM 626 O O . VAL A 1 84 ? 13.502 4.763 3.576 1.00 83.75 84 VAL A O 1
ATOM 629 N N . ALA A 1 85 ? 12.136 4.141 1.931 1.00 85.06 85 ALA A N 1
ATOM 630 C CA . ALA A 1 85 ? 12.331 2.701 2.093 1.00 85.06 85 ALA A CA 1
ATOM 631 C C . ALA A 1 85 ? 13.123 2.150 0.906 1.00 85.06 85 ALA A C 1
ATOM 633 O O . ALA A 1 85 ? 12.757 2.395 -0.243 1.00 85.06 85 ALA A O 1
ATOM 634 N N . HIS A 1 86 ? 14.191 1.396 1.158 1.00 84.69 86 HIS A N 1
ATOM 635 C CA . HIS A 1 86 ? 15.036 0.829 0.113 1.00 84.69 86 HIS A CA 1
ATOM 636 C C . HIS A 1 86 ? 14.609 -0.584 -0.290 1.00 84.69 86 HIS A C 1
ATOM 638 O O . HIS A 1 86 ? 13.874 -1.295 0.400 1.00 84.69 86 HIS A O 1
ATOM 644 N N . ARG A 1 87 ? 15.125 -1.011 -1.445 1.00 87.25 87 ARG A N 1
ATOM 645 C CA . ARG A 1 87 ? 14.993 -2.377 -1.943 1.00 87.25 87 ARG A CA 1
ATOM 646 C C . ARG A 1 87 ? 15.439 -3.386 -0.878 1.00 87.25 87 ARG A C 1
ATOM 648 O O . ARG A 1 87 ? 16.449 -3.192 -0.214 1.00 87.25 87 ARG A O 1
ATOM 655 N N . GLU A 1 88 ? 14.696 -4.487 -0.794 1.00 85.75 88 GLU A N 1
ATOM 656 C CA . GLU A 1 88 ? 14.891 -5.621 0.116 1.00 85.75 88 GLU A CA 1
ATOM 657 C C . GLU A 1 88 ? 14.625 -5.361 1.600 1.00 85.75 88 GLU A C 1
ATOM 659 O O . GLU A 1 88 ? 14.673 -6.318 2.379 1.00 85.75 88 GLU A O 1
ATOM 664 N N . GLU A 1 89 ? 14.253 -4.136 1.979 1.00 85.44 89 GLU A N 1
ATOM 665 C CA . GLU A 1 89 ? 13.805 -3.823 3.333 1.00 85.44 89 GLU A CA 1
ATOM 666 C C . GLU A 1 89 ? 12.365 -4.294 3.576 1.00 85.44 89 GLU A C 1
ATOM 668 O O . GLU A 1 89 ? 11.507 -4.253 2.689 1.00 85.44 89 GLU A O 1
ATOM 673 N N . ASN A 1 90 ? 12.099 -4.726 4.809 1.00 86.44 90 ASN A N 1
ATOM 674 C CA . ASN A 1 90 ? 10.736 -4.856 5.309 1.00 86.44 90 ASN A CA 1
ATOM 675 C C . ASN A 1 90 ? 10.276 -3.468 5.741 1.00 86.44 90 ASN A C 1
ATOM 677 O O . ASN A 1 90 ? 10.867 -2.877 6.648 1.00 86.44 90 ASN A O 1
ATOM 681 N N . ALA A 1 91 ? 9.239 -2.954 5.094 1.00 87.38 91 ALA A N 1
ATOM 682 C CA . ALA A 1 91 ? 8.670 -1.660 5.425 1.00 87.38 91 AL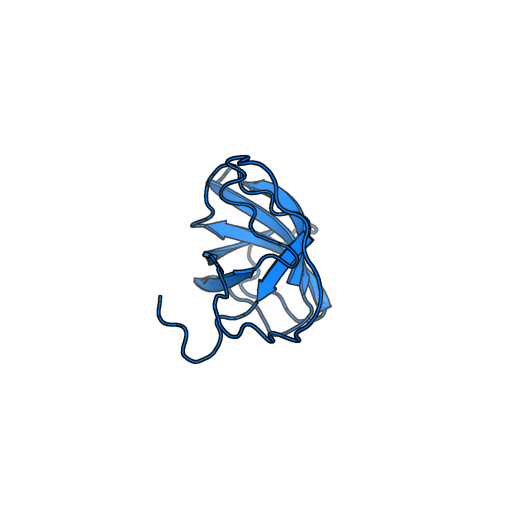A A CA 1
ATOM 683 C C . ALA A 1 91 ? 7.209 -1.819 5.820 1.00 87.38 91 ALA A C 1
ATOM 685 O O . ALA A 1 91 ? 6.489 -2.649 5.261 1.00 87.38 91 ALA A O 1
ATOM 686 N N . ALA A 1 92 ? 6.773 -0.980 6.753 1.00 90.12 92 ALA A N 1
ATOM 687 C CA . ALA A 1 92 ? 5.370 -0.653 6.891 1.00 90.12 92 ALA A CA 1
ATOM 688 C C . ALA A 1 92 ? 5.155 0.754 6.324 1.00 90.12 92 ALA A C 1
ATOM 690 O O . ALA A 1 92 ? 5.880 1.688 6.664 1.00 90.12 92 ALA A O 1
ATOM 691 N N . ILE A 1 93 ? 4.207 0.889 5.406 1.00 91.19 93 ILE A N 1
ATOM 692 C CA . ILE A 1 93 ? 3.942 2.105 4.640 1.00 91.19 93 ILE A CA 1
ATOM 693 C C . ILE A 1 93 ? 2.500 2.509 4.907 1.00 91.19 93 ILE A C 1
ATOM 695 O O . ILE A 1 93 ? 1.600 1.688 4.769 1.00 91.19 93 ILE A O 1
ATOM 699 N N . VAL A 1 94 ? 2.267 3.759 5.290 1.00 91.56 94 VAL A N 1
ATOM 700 C CA . VAL A 1 94 ? 0.912 4.296 5.433 1.00 91.56 94 VAL A CA 1
ATOM 701 C C . VAL A 1 94 ? 0.477 4.877 4.102 1.00 91.56 94 VAL A C 1
ATOM 703 O O . VAL A 1 94 ? 1.153 5.750 3.553 1.00 91.56 94 VAL A O 1
ATOM 706 N N . LEU A 1 95 ? -0.650 4.382 3.606 1.00 92.38 95 LEU A N 1
ATOM 707 C CA . LEU A 1 95 ? -1.239 4.767 2.335 1.00 92.38 95 LEU A CA 1
ATOM 708 C C . LEU A 1 95 ? -2.506 5.597 2.539 1.00 92.38 95 LEU A C 1
ATOM 710 O O . LEU A 1 95 ? -3.299 5.331 3.449 1.00 92.38 95 LEU A O 1
ATOM 714 N N . ASP A 1 96 ? -2.695 6.561 1.644 1.00 91.25 96 ASP A N 1
ATOM 715 C CA . ASP A 1 96 ? -3.921 7.345 1.482 1.00 91.25 96 ASP A CA 1
ATOM 716 C C . ASP A 1 96 ? -4.609 7.018 0.143 1.00 91.25 96 ASP A C 1
ATOM 718 O O . ASP A 1 96 ? -4.000 6.418 -0.748 1.00 91.25 96 ASP A O 1
ATOM 722 N N . GLY A 1 97 ? -5.888 7.377 0.012 1.00 84.75 97 GLY A N 1
ATOM 723 C CA . GLY A 1 97 ? -6.681 7.116 -1.196 1.00 84.75 97 GLY A CA 1
ATOM 724 C C . GLY A 1 97 ? -7.173 5.673 -1.363 1.00 84.75 97 GLY A C 1
ATOM 725 O O . GLY A 1 97 ? -7.661 5.310 -2.430 1.00 84.75 97 GLY A O 1
ATOM 726 N N . LEU A 1 98 ? -7.067 4.834 -0.327 1.00 84.62 98 LEU A N 1
ATOM 727 C CA . LEU A 1 98 ? -7.550 3.454 -0.387 1.00 84.62 98 LEU A CA 1
ATOM 728 C C . LEU A 1 98 ? -9.086 3.378 -0.293 1.00 84.62 98 LEU A C 1
ATOM 730 O O . LEU A 1 98 ? -9.668 3.976 0.616 1.00 84.62 98 LEU A O 1
ATOM 734 N N . PRO A 1 99 ? -9.758 2.611 -1.173 1.00 75.25 99 PRO A N 1
ATOM 735 C CA . PRO A 1 99 ? -11.197 2.401 -1.092 1.00 75.25 99 PRO A CA 1
ATOM 736 C C . PRO A 1 99 ? -11.567 1.588 0.155 1.00 75.25 99 PRO A C 1
ATOM 738 O O . PRO A 1 99 ? -10.881 0.637 0.540 1.00 75.25 99 PRO A O 1
ATOM 741 N N . ALA A 1 100 ? -12.681 1.957 0.786 1.00 73.94 100 ALA A N 1
ATOM 742 C CA . ALA A 1 100 ? -13.181 1.268 1.969 1.00 73.94 100 ALA A CA 1
ATOM 743 C C . ALA A 1 100 ? -13.586 -0.182 1.646 1.00 73.94 100 ALA A C 1
ATOM 745 O O . ALA A 1 100 ? -14.165 -0.457 0.598 1.00 73.94 100 ALA A O 1
ATOM 746 N N . GLY A 1 101 ? -13.307 -1.107 2.570 1.00 72.75 101 GLY A N 1
ATOM 747 C CA . GLY A 1 101 ? -13.696 -2.518 2.444 1.00 72.75 101 GLY A CA 1
ATOM 748 C C . GLY A 1 101 ? -12.816 -3.362 1.514 1.00 72.75 101 GLY A C 1
ATOM 749 O O . GLY A 1 101 ? -13.105 -4.540 1.317 1.00 72.75 101 GLY A O 1
ATOM 750 N N . LEU A 1 102 ? -11.738 -2.799 0.963 1.00 77.62 102 LEU A N 1
ATOM 751 C CA . LEU A 1 102 ? -10.818 -3.533 0.099 1.00 77.62 102 LEU A CA 1
ATOM 752 C C . LEU A 1 102 ? -9.904 -4.462 0.916 1.00 77.62 102 LEU A C 1
ATOM 754 O O . LEU A 1 102 ? -9.262 -4.044 1.881 1.00 77.62 102 LEU A O 1
ATOM 758 N N . THR A 1 103 ? -9.809 -5.728 0.506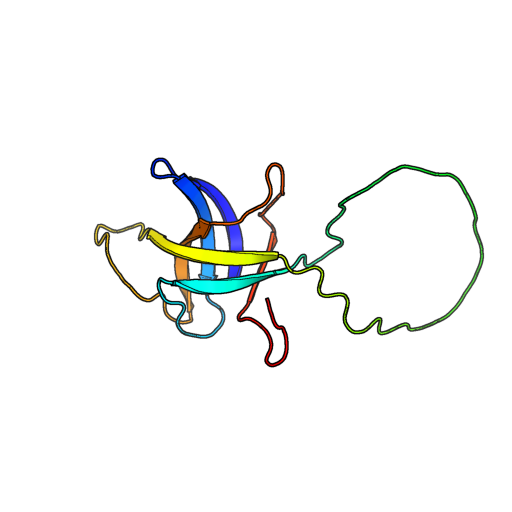 1.00 84.12 103 THR A N 1
ATOM 759 C CA . THR A 1 103 ? -8.866 -6.683 1.108 1.00 84.12 103 THR A CA 1
ATOM 760 C C . THR A 1 103 ? -7.474 -6.449 0.534 1.00 84.12 103 THR A C 1
ATOM 762 O O . THR A 1 103 ? -7.223 -6.736 -0.631 1.00 84.12 103 THR A O 1
ATOM 765 N N . LEU A 1 104 ? -6.567 -5.914 1.355 1.00 85.19 104 LEU A N 1
ATOM 766 C CA . LEU A 1 104 ?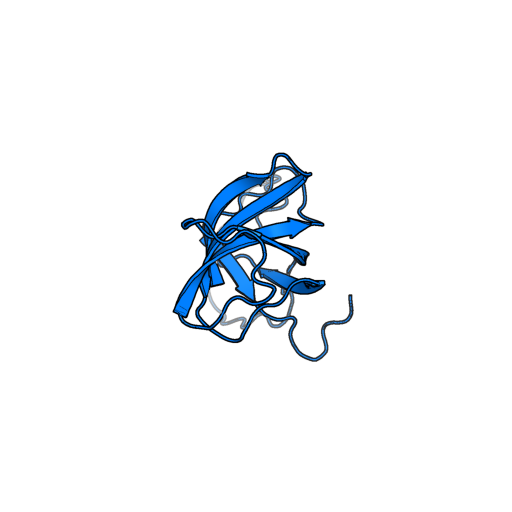 -5.227 -5.503 0.917 1.00 85.19 104 LEU A CA 1
ATOM 767 C C . LEU A 1 104 ? -4.206 -6.644 0.894 1.00 85.19 104 LEU A C 1
ATOM 769 O O . LEU A 1 104 ? -3.241 -6.595 0.133 1.00 85.19 104 LEU A O 1
ATOM 773 N N . ILE A 1 105 ? -4.399 -7.666 1.728 1.00 88.00 105 ILE A N 1
ATOM 774 C CA . ILE A 1 105 ? -3.447 -8.770 1.880 1.00 88.00 105 ILE A CA 1
ATOM 775 C C . ILE A 1 105 ? -3.338 -9.545 0.564 1.00 88.00 105 ILE A C 1
ATOM 777 O O . ILE A 1 105 ? -4.334 -9.964 -0.019 1.00 88.00 105 ILE A O 1
ATOM 781 N N . GLY A 1 106 ? -2.105 -9.750 0.098 1.00 85.69 106 GLY A N 1
ATOM 782 C CA . GLY A 1 106 ? -1.806 -10.445 -1.152 1.00 85.69 106 GLY A CA 1
ATOM 783 C C . GLY A 1 106 ? -1.797 -9.557 -2.400 1.00 85.69 106 GLY A C 1
ATOM 784 O O . GLY A 1 106 ? -1.279 -10.001 -3.431 1.00 85.69 106 GLY A O 1
ATOM 785 N N . LEU A 1 107 ? -2.282 -8.314 -2.310 1.00 88.25 107 LEU A N 1
ATOM 786 C CA . LEU A 1 107 ? -2.157 -7.333 -3.388 1.00 88.25 107 LEU A CA 1
ATOM 787 C C . LEU A 1 107 ? -0.706 -6.865 -3.544 1.00 88.25 107 LEU A C 1
ATOM 789 O O . LEU A 1 107 ? 0.154 -7.074 -2.679 1.00 88.25 107 LEU A O 1
ATOM 793 N N . MET A 1 108 ? -0.427 -6.227 -4.676 1.00 89.38 108 MET A N 1
ATOM 794 C CA . MET A 1 108 ? 0.909 -5.781 -5.031 1.00 89.38 108 MET A CA 1
ATOM 795 C C . MET A 1 108 ? 0.947 -4.269 -5.219 1.00 89.38 108 MET A C 1
ATOM 797 O O . MET A 1 108 ? 0.195 -3.705 -6.004 1.00 89.38 108 MET A O 1
ATOM 801 N N . LEU A 1 109 ? 1.865 -3.620 -4.511 1.00 89.50 109 LEU A N 1
ATOM 802 C CA . LEU A 1 109 ? 2.235 -2.226 -4.719 1.00 89.50 109 LEU A CA 1
ATOM 803 C C . LEU A 1 109 ? 3.384 -2.151 -5.715 1.00 89.50 109 LEU A C 1
ATOM 805 O O . LEU A 1 109 ? 4.441 -2.768 -5.518 1.00 89.50 109 LEU A O 1
ATOM 809 N N . THR A 1 110 ? 3.185 -1.376 -6.771 1.0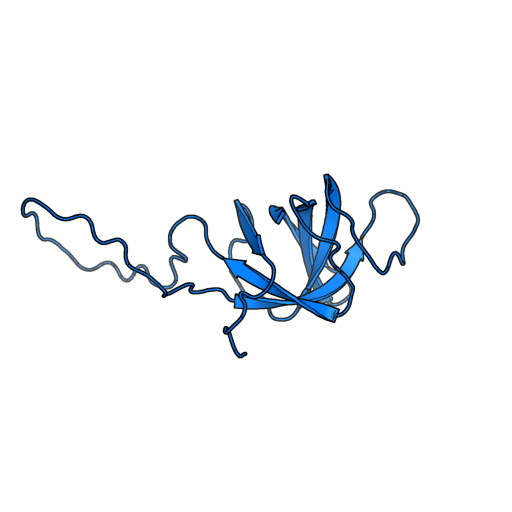0 89.00 110 THR A N 1
ATOM 810 C CA . THR A 1 110 ? 4.173 -1.131 -7.821 1.00 89.00 110 THR A CA 1
ATOM 811 C C . THR A 1 110 ? 4.323 0.362 -8.081 1.00 89.00 110 THR A C 1
ATOM 813 O O . THR A 1 110 ? 3.419 1.145 -7.805 1.00 89.00 110 THR A O 1
ATOM 816 N N . SER A 1 111 ? 5.464 0.765 -8.642 1.00 85.38 111 SER A N 1
ATOM 817 C CA . SER A 1 111 ? 5.592 2.089 -9.247 1.00 85.38 111 SER A CA 1
ATOM 818 C C . SER A 1 111 ? 4.564 2.251 -10.367 1.00 85.38 111 SER A C 1
ATOM 820 O O . SER A 1 111 ? 4.297 1.287 -11.099 1.00 85.38 111 SER A O 1
ATOM 822 N N . VAL A 1 112 ? 4.037 3.464 -10.523 1.00 79.56 112 VAL A N 1
ATOM 823 C CA . VAL A 1 112 ? 3.150 3.827 -11.634 1.00 79.56 112 VAL A CA 1
ATOM 824 C C . VAL A 1 112 ? 3.869 3.515 -12.958 1.00 79.56 112 VAL A C 1
ATOM 826 O O . VAL A 1 112 ? 5.025 3.916 -13.131 1.00 79.56 112 VAL A O 1
ATOM 829 N N . PRO A 1 113 ? 3.257 2.754 -13.883 1.00 68.81 113 PRO A N 1
ATOM 830 C CA . PRO A 1 113 ? 3.888 2.467 -15.163 1.00 68.81 113 PRO A CA 1
ATOM 831 C C . PRO A 1 113 ? 4.033 3.758 -15.988 1.00 68.81 113 PRO A C 1
ATOM 833 O O . PRO A 1 113 ? 3.132 4.599 -15.967 1.00 68.81 113 PRO A O 1
ATOM 836 N N . PRO A 1 114 ? 5.131 3.931 -16.747 1.00 59.53 114 PRO A N 1
ATOM 837 C CA . PRO A 1 114 ? 5.283 5.094 -17.615 1.00 59.53 114 PRO A CA 1
ATOM 838 C C . PRO A 1 114 ? 4.132 5.126 -18.630 1.00 59.53 114 PRO A C 1
ATOM 840 O O . PRO A 1 114 ? 3.950 4.176 -19.389 1.00 59.53 114 PRO A O 1
ATOM 843 N N . GLY A 1 115 ? 3.340 6.201 -18.612 1.00 63.72 115 GLY A N 1
ATOM 844 C CA . GLY A 1 115 ? 2.163 6.377 -19.474 1.00 63.72 115 GLY A CA 1
ATOM 845 C C . GLY A 1 115 ? 0.809 6.168 -18.790 1.00 63.72 115 GLY A C 1
ATOM 846 O O . GLY A 1 115 ? -0.212 6.474 -19.396 1.00 63.72 115 GLY A O 1
ATOM 847 N N . ALA A 1 116 ? 0.775 5.715 -17.535 1.00 60.84 116 ALA A N 1
ATOM 848 C CA . ALA A 1 116 ? -0.425 5.818 -16.715 1.00 60.84 116 ALA A CA 1
ATOM 849 C C . ALA A 1 116 ? -0.547 7.248 -16.170 1.00 60.84 116 ALA A C 1
ATOM 851 O O . ALA A 1 116 ? 0.222 7.649 -15.296 1.00 60.84 116 ALA A O 1
ATOM 852 N N . GLN A 1 117 ? -1.468 8.034 -16.726 1.00 49.44 117 GLN A N 1
ATOM 853 C CA . GLN A 1 117 ? -1.849 9.327 -16.156 1.00 49.44 117 GLN A CA 1
ATOM 854 C C . GLN A 1 117 ? -2.882 9.097 -15.035 1.00 49.44 117 GLN A C 1
ATOM 856 O O . GLN A 1 117 ? -3.715 8.202 -15.197 1.00 49.44 117 GLN A O 1
ATOM 861 N N . PRO A 1 118 ? -2.800 9.827 -13.906 1.00 50.66 118 PRO A N 1
ATOM 862 C CA . PRO A 1 118 ? -3.845 9.826 -12.883 1.00 50.66 118 PRO A CA 1
ATOM 863 C C . PRO A 1 118 ? -5.153 10.443 -13.395 1.00 50.66 118 PRO A C 1
ATOM 865 O O . PRO A 1 118 ? -5.089 11.303 -14.307 1.00 50.66 118 PRO A O 1
#